Protein AF-A0A957HA59-F1 (afdb_monomer_lite)

Structure (mmCIF, N/CA/C/O backbone):
data_AF-A0A957HA59-F1
#
_entry.id   AF-A0A957HA59-F1
#
loop_
_atom_site.group_PDB
_atom_site.id
_atom_site.type_symbol
_atom_site.label_atom_id
_atom_site.label_alt_id
_atom_site.label_comp_id
_atom_site.label_asym_id
_atom_site.label_entity_id
_atom_site.label_seq_id
_atom_site.pdbx_PDB_ins_code
_atom_site.Cartn_x
_atom_site.Cartn_y
_atom_site.Cartn_z
_atom_site.occupancy
_atom_site.B_iso_or_equiv
_atom_site.auth_seq_id
_atom_site.auth_comp_id
_atom_site.auth_asym_id
_atom_site.auth_atom_id
_atom_site.pdbx_PDB_model_num
ATOM 1 N N . MET A 1 1 ? 31.729 -3.244 -12.067 1.00 49.72 1 MET A N 1
ATOM 2 C CA . MET A 1 1 ? 30.312 -3.268 -11.671 1.00 49.72 1 MET A CA 1
ATOM 3 C C . MET A 1 1 ? 29.503 -3.300 -12.951 1.00 49.72 1 MET A C 1
ATOM 5 O O . MET A 1 1 ? 29.747 -2.465 -13.818 1.00 49.72 1 MET A O 1
ATOM 9 N N . SER A 1 2 ? 28.701 -4.341 -13.142 1.00 52.09 2 SER A N 1
ATOM 10 C CA . SER A 1 2 ? 27.908 -4.535 -14.363 1.00 52.09 2 SER A CA 1
ATOM 11 C C . SER A 1 2 ? 26.717 -3.568 -14.386 1.00 52.09 2 SER A C 1
ATOM 13 O O . SER A 1 2 ? 26.291 -3.094 -13.335 1.00 52.09 2 SER A O 1
ATOM 15 N N . GLN A 1 3 ? 26.179 -3.248 -15.568 1.00 50.78 3 GLN A N 1
ATOM 16 C CA . GLN A 1 3 ? 25.020 -2.347 -15.676 1.00 50.78 3 GLN A CA 1
ATOM 17 C C . GLN A 1 3 ? 23.774 -2.882 -14.942 1.00 50.78 3 GLN A C 1
ATOM 19 O O . GLN A 1 3 ? 22.942 -2.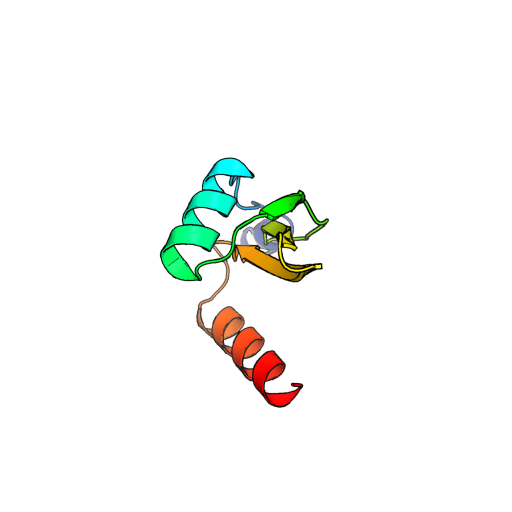090 -14.505 1.00 50.78 3 GLN A O 1
ATOM 24 N N . ASP A 1 4 ? 23.691 -4.196 -14.725 1.00 52.50 4 ASP A N 1
ATOM 25 C CA . ASP A 1 4 ? 22.606 -4.833 -13.975 1.00 52.50 4 ASP A CA 1
ATOM 26 C C . ASP A 1 4 ? 22.660 -4.531 -12.466 1.00 52.50 4 ASP A C 1
ATOM 28 O O . ASP A 1 4 ? 21.615 -4.422 -11.826 1.00 52.50 4 ASP A O 1
ATOM 32 N N . GLU A 1 5 ? 23.849 -4.301 -11.891 1.00 48.41 5 GLU A N 1
ATOM 33 C CA . GLU A 1 5 ? 23.996 -3.945 -10.467 1.00 48.41 5 GLU A CA 1
ATOM 34 C C . GLU A 1 5 ? 23.479 -2.528 -10.160 1.00 48.41 5 GLU A C 1
ATOM 36 O O . GLU A 1 5 ? 23.050 -2.253 -9.042 1.00 48.41 5 GLU A O 1
ATOM 41 N N . ILE A 1 6 ? 23.472 -1.627 -11.150 1.00 50.72 6 ILE A N 1
ATOM 42 C CA . ILE A 1 6 ? 23.011 -0.238 -10.976 1.00 50.72 6 ILE A CA 1
ATOM 43 C C . ILE A 1 6 ? 21.474 -0.166 -10.930 1.00 50.72 6 ILE A C 1
ATOM 45 O O . ILE A 1 6 ? 20.917 0.680 -10.231 1.00 50.72 6 ILE A O 1
ATOM 49 N N . ARG A 1 7 ? 20.772 -1.101 -11.585 1.00 53.38 7 ARG A N 1
ATOM 50 C CA . ARG A 1 7 ? 19.298 -1.170 -11.608 1.00 53.38 7 ARG A CA 1
ATOM 51 C C . ARG A 1 7 ? 18.682 -1.502 -10.241 1.00 53.38 7 ARG A C 1
ATOM 53 O O . ARG A 1 7 ? 17.516 -1.201 -10.009 1.00 53.38 7 ARG A O 1
ATOM 60 N N . PHE A 1 8 ? 19.456 -2.093 -9.330 1.00 54.34 8 PHE A N 1
ATOM 61 C CA . PHE A 1 8 ? 18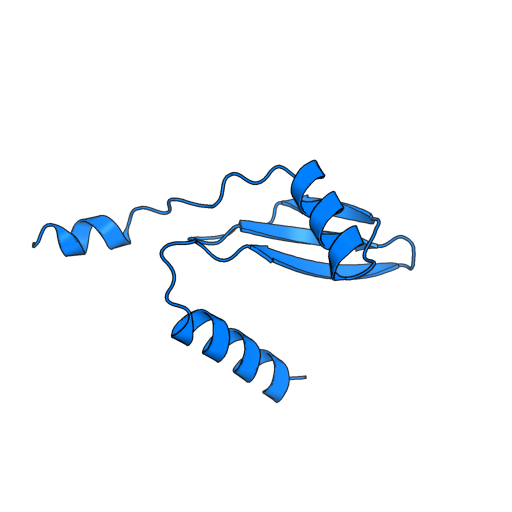.986 -2.487 -7.998 1.00 54.34 8 PHE A CA 1
ATOM 62 C C . PHE A 1 8 ? 18.706 -1.287 -7.072 1.00 54.34 8 PHE A C 1
ATOM 64 O O . PHE A 1 8 ? 17.837 -1.370 -6.207 1.00 54.34 8 PHE A O 1
ATOM 71 N N . LEU A 1 9 ? 19.407 -0.164 -7.274 1.00 60.84 9 LEU A N 1
ATOM 72 C CA . LEU A 1 9 ? 19.243 1.062 -6.478 1.00 60.84 9 LEU A CA 1
ATOM 73 C C . LEU A 1 9 ? 18.148 1.992 -7.012 1.00 60.84 9 LEU A C 1
ATOM 75 O O . LEU A 1 9 ? 17.777 2.953 -6.336 1.00 60.84 9 LEU A O 1
ATOM 79 N N . ASP A 1 10 ? 17.631 1.721 -8.211 1.00 66.12 10 ASP A N 1
ATOM 80 C CA . ASP A 1 10 ? 16.487 2.451 -8.733 1.00 66.12 10 ASP A CA 1
ATOM 81 C C . ASP A 1 10 ? 15.216 1.960 -8.035 1.00 66.12 10 ASP A C 1
ATOM 83 O O . ASP A 1 10 ? 14.792 0.805 -8.182 1.00 66.12 10 ASP A O 1
ATOM 87 N N . ARG A 1 11 ? 14.636 2.852 -7.227 1.00 68.88 11 ARG A N 1
ATOM 88 C CA . ARG A 1 11 ? 13.407 2.585 -6.481 1.00 68.88 11 ARG A CA 1
ATOM 89 C C . ARG A 1 11 ? 12.221 2.386 -7.414 1.00 68.88 11 ARG A C 1
ATOM 91 O O . ARG A 1 11 ? 11.371 1.569 -7.079 1.00 68.88 11 AR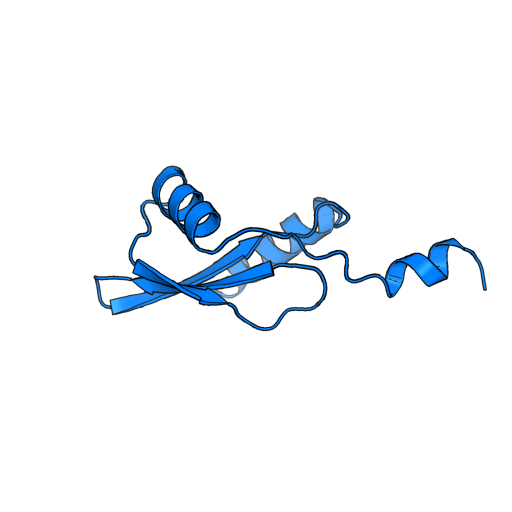G A O 1
ATOM 98 N N . ASN A 1 12 ? 12.184 3.113 -8.539 1.00 82.25 12 ASN A N 1
ATOM 99 C CA . ASN A 1 12 ? 11.128 3.106 -9.558 1.00 82.25 12 ASN A CA 1
ATOM 100 C C . ASN A 1 12 ? 9.734 2.753 -9.002 1.00 82.25 12 ASN A C 1
ATOM 102 O O . ASN A 1 12 ? 9.095 1.813 -9.480 1.00 82.25 12 ASN A O 1
ATOM 106 N N . GLN A 1 13 ? 9.326 3.419 -7.914 1.00 88.44 13 GLN A N 1
ATOM 107 C CA . GLN A 1 13 ? 8.091 3.075 -7.213 1.00 88.44 13 GLN A CA 1
ATOM 108 C C . GLN A 1 13 ? 6.889 3.297 -8.130 1.00 88.44 13 GLN A C 1
ATOM 110 O O . GLN A 1 13 ? 6.922 4.205 -8.963 1.00 88.44 13 GLN A O 1
ATOM 115 N N . PRO A 1 14 ? 5.809 2.515 -7.965 1.00 91.56 14 PRO A N 1
ATOM 116 C CA . PRO A 1 14 ? 4.537 2.859 -8.574 1.00 91.56 14 PRO A CA 1
ATOM 117 C C . PRO A 1 14 ? 4.147 4.300 -8.217 1.00 91.56 14 PRO A C 1
ATOM 119 O O . PRO A 1 14 ? 4.245 4.711 -7.062 1.00 91.56 14 PRO A O 1
ATOM 122 N N . GLU A 1 15 ? 3.688 5.062 -9.206 1.00 93.12 15 GLU A N 1
ATOM 123 C CA . GLU A 1 15 ? 3.170 6.419 -9.013 1.00 93.12 15 GLU A CA 1
ATOM 124 C C . GLU A 1 15 ? 1.637 6.391 -8.988 1.00 93.12 15 GLU A C 1
ATOM 126 O O . GLU A 1 15 ? 0.961 6.997 -9.819 1.00 93.12 15 GLU A O 1
ATOM 131 N N . ILE A 1 16 ? 1.064 5.632 -8.050 1.00 95.69 16 ILE A N 1
ATOM 132 C CA . ILE A 1 16 ? -0.388 5.522 -7.901 1.00 95.69 16 ILE A CA 1
ATOM 133 C C . ILE A 1 16 ? -0.880 6.620 -6.962 1.00 95.69 16 ILE A C 1
ATOM 135 O O . ILE A 1 16 ? -0.351 6.832 -5.866 1.00 95.69 16 ILE A O 1
ATOM 139 N N . SER A 1 17 ? -1.913 7.343 -7.392 1.00 95.19 17 SER A N 1
ATOM 140 C CA . SER A 1 17 ? -2.540 8.359 -6.546 1.00 95.19 17 SER A CA 1
ATOM 141 C C . SER A 1 17 ? -3.382 7.708 -5.437 1.00 95.19 17 SER A C 1
ATOM 143 O O . SER A 1 17 ? -3.951 6.636 -5.652 1.00 95.19 17 SER A O 1
ATOM 145 N N . PRO A 1 18 ? -3.562 8.360 -4.273 1.00 95.50 18 PRO A N 1
ATOM 146 C CA . PRO A 1 18 ? -4.458 7.851 -3.234 1.00 95.50 18 PRO A CA 1
ATOM 147 C C . PRO A 1 18 ? -5.894 7.614 -3.725 1.00 95.50 18 PRO A C 1
ATOM 149 O O . PRO A 1 18 ? -6.541 6.676 -3.275 1.00 95.50 18 PRO A O 1
ATOM 152 N N . ALA A 1 19 ? -6.385 8.439 -4.658 1.00 96.19 19 ALA A N 1
ATOM 153 C CA . ALA A 1 19 ? -7.723 8.293 -5.231 1.00 96.19 19 ALA A CA 1
ATOM 154 C C . ALA A 1 19 ? -7.847 7.016 -6.076 1.00 96.19 19 ALA A C 1
ATOM 156 O O . ALA A 1 19 ? -8.805 6.267 -5.925 1.00 96.19 19 ALA A O 1
ATOM 157 N N . GLN A 1 20 ? -6.843 6.735 -6.908 1.00 97.44 20 GLN A N 1
ATOM 158 C CA . GLN A 1 20 ? -6.798 5.516 -7.714 1.00 97.44 20 GLN A CA 1
ATOM 159 C C . GLN A 1 20 ? -6.622 4.266 -6.841 1.00 97.44 20 GLN A C 1
ATOM 161 O O . GLN A 1 20 ? -7.274 3.251 -7.068 1.00 97.44 20 GLN A O 1
ATOM 166 N N . ALA A 1 21 ? -5.786 4.347 -5.801 1.00 97.31 21 ALA A N 1
ATOM 167 C CA . ALA A 1 21 ? -5.646 3.269 -4.827 1.00 97.31 21 ALA A CA 1
ATOM 168 C C . ALA A 1 21 ? -6.970 2.984 -4.095 1.00 97.31 21 ALA A C 1
ATOM 170 O O . ALA A 1 21 ? -7.307 1.820 -3.891 1.00 97.31 21 ALA A O 1
ATOM 171 N N . ALA A 1 22 ? -7.732 4.026 -3.744 1.00 96.88 22 ALA A N 1
ATOM 172 C CA . ALA A 1 22 ? -9.045 3.883 -3.123 1.00 96.88 22 ALA A CA 1
ATOM 173 C C . ALA A 1 22 ? -10.066 3.222 -4.063 1.00 96.88 22 ALA A C 1
ATOM 175 O O . ALA A 1 22 ? -10.747 2.291 -3.646 1.00 96.88 22 ALA A O 1
ATOM 176 N N . GLU A 1 23 ? -10.117 3.625 -5.337 1.00 98.00 23 GLU A N 1
ATOM 177 C CA . GLU A 1 23 ? -10.988 3.002 -6.348 1.00 98.00 23 GLU A CA 1
ATOM 178 C C . GLU A 1 23 ? -10.695 1.498 -6.512 1.00 98.00 23 GLU A C 1
ATOM 180 O O . GLU A 1 23 ? -11.604 0.665 -6.588 1.00 98.00 23 GLU A O 1
ATOM 185 N N . TRP A 1 24 ? -9.418 1.113 -6.532 1.00 98.06 24 TRP A N 1
ATOM 186 C CA . TRP A 1 24 ? -9.025 -0.295 -6.609 1.00 98.06 24 TRP A CA 1
ATOM 187 C C . TRP A 1 24 ? -9.340 -1.066 -5.331 1.00 98.06 24 TRP A C 1
ATOM 189 O O . TRP A 1 24 ? -9.828 -2.192 -5.402 1.00 98.06 24 TRP A O 1
ATOM 199 N N . ALA A 1 25 ? -9.095 -0.475 -4.164 1.00 97.06 25 ALA A N 1
ATOM 200 C CA . ALA A 1 25 ? -9.409 -1.104 -2.888 1.00 97.06 25 ALA A CA 1
ATOM 201 C C . ALA A 1 25 ? -10.919 -1.340 -2.717 1.00 97.06 25 ALA A C 1
ATOM 203 O O . ALA A 1 25 ? -11.327 -2.417 -2.278 1.00 97.06 25 ALA A O 1
ATOM 204 N N . GLU A 1 26 ? -11.748 -0.379 -3.124 1.00 97.19 26 GLU A N 1
ATOM 205 C CA . GLU A 1 26 ? -13.202 -0.515 -3.106 1.00 97.19 26 GLU A CA 1
ATOM 206 C C . GLU A 1 26 ? -13.665 -1.578 -4.111 1.00 97.19 26 GLU A C 1
ATOM 208 O O . GLU A 1 26 ? -14.368 -2.515 -3.738 1.00 97.19 26 GLU A O 1
ATOM 213 N N . SER A 1 27 ? -13.225 -1.494 -5.371 1.00 98.00 27 SER A N 1
ATOM 214 C CA . SER A 1 27 ? -13.702 -2.400 -6.427 1.00 98.00 27 SER A CA 1
ATOM 215 C C . SER A 1 27 ? -13.238 -3.852 -6.277 1.00 98.00 27 SER A C 1
ATOM 217 O O . SER A 1 27 ? -13.970 -4.756 -6.675 1.00 98.00 27 SER A O 1
ATOM 219 N N . GLN A 1 28 ? -12.041 -4.095 -5.734 1.00 97.19 28 GLN A N 1
ATOM 220 C CA . GLN A 1 28 ? -11.473 -5.445 -5.616 1.00 97.19 28 GLN A CA 1
ATOM 221 C C . GLN A 1 28 ? -11.689 -6.071 -4.234 1.00 97.19 28 GLN A C 1
ATOM 223 O O . GLN A 1 28 ? -11.787 -7.293 -4.132 1.00 97.19 28 GLN A O 1
ATOM 228 N N . TYR A 1 29 ? -11.764 -5.256 -3.177 1.00 95.69 29 TYR A N 1
ATOM 229 C CA . TYR A 1 29 ? -11.781 -5.738 -1.791 1.00 95.69 29 TYR A CA 1
ATOM 230 C C . TYR A 1 29 ? -12.938 -5.178 -0.951 1.00 95.69 29 TYR A C 1
ATOM 232 O O . TYR A 1 29 ? -13.085 -5.576 0.202 1.00 95.69 29 TYR A O 1
ATOM 240 N N . GLY A 1 30 ? -13.765 -4.273 -1.489 1.00 96.31 30 GLY A N 1
ATOM 241 C CA . GLY A 1 30 ? -14.864 -3.645 -0.748 1.00 96.31 30 GLY A CA 1
ATOM 242 C C . GLY A 1 30 ? -14.403 -2.726 0.389 1.00 96.31 30 GLY A C 1
ATOM 243 O O . GLY A 1 30 ? -15.171 -2.473 1.314 1.00 96.31 30 GLY A O 1
ATOM 244 N N . LEU A 1 31 ? -13.149 -2.257 0.356 1.00 96.50 31 LEU A N 1
ATOM 245 C CA . LEU A 1 31 ? -12.558 -1.439 1.415 1.00 96.50 31 LEU A CA 1
ATOM 246 C C . LEU A 1 31 ? -12.678 0.054 1.092 1.00 96.50 31 LEU A C 1
ATOM 248 O O . LEU A 1 31 ? -12.068 0.539 0.140 1.00 96.50 31 LEU A O 1
ATOM 252 N N . THR A 1 32 ? -13.395 0.789 1.941 1.00 96.31 32 THR A N 1
ATOM 253 C CA . THR A 1 32 ? -13.505 2.255 1.897 1.00 96.31 32 THR A CA 1
ATOM 254 C C . THR A 1 32 ? -12.887 2.884 3.141 1.00 96.31 32 THR A C 1
ATOM 256 O O . THR A 1 32 ? -12.821 2.267 4.206 1.00 96.31 32 THR A O 1
ATOM 259 N N . GLY A 1 33 ? -12.415 4.125 3.019 1.00 96.06 33 GLY A N 1
ATOM 260 C CA . GLY A 1 33 ? -11.879 4.877 4.149 1.00 96.06 33 GLY A CA 1
ATOM 261 C C . GLY A 1 33 ? -10.820 5.893 3.748 1.00 96.06 33 GLY A C 1
ATOM 262 O O . GLY A 1 33 ? -10.708 6.300 2.590 1.00 96.06 33 GLY A O 1
ATOM 263 N N . ARG A 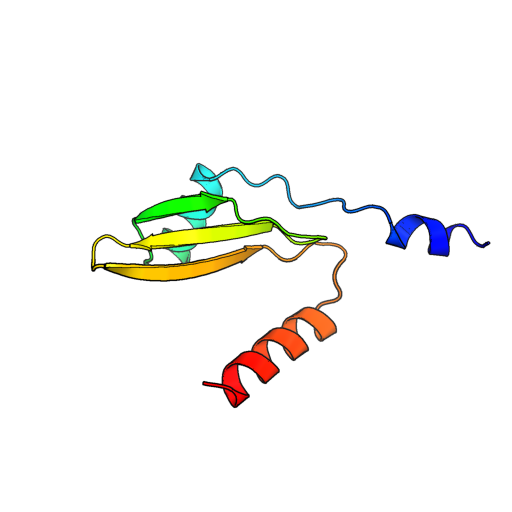1 34 ? -10.006 6.309 4.721 1.00 97.06 34 ARG A N 1
ATOM 264 C CA . ARG A 1 34 ? -8.917 7.266 4.495 1.00 97.06 34 ARG A CA 1
ATOM 265 C C . ARG A 1 34 ? -7.623 6.544 4.137 1.00 97.06 34 ARG A C 1
ATOM 267 O O . ARG A 1 34 ? -7.090 5.787 4.946 1.00 97.06 34 ARG A O 1
ATOM 274 N N . PHE A 1 35 ? -7.067 6.882 2.977 1.00 97.81 35 PHE A N 1
ATOM 275 C CA . PHE A 1 35 ? -5.787 6.371 2.490 1.00 97.81 35 PHE A CA 1
ATOM 276 C C . PHE A 1 35 ? -4.658 7.327 2.870 1.00 97.81 35 PHE A C 1
ATOM 278 O O . PHE A 1 35 ? -4.681 8.507 2.526 1.00 97.81 35 PHE A O 1
ATOM 285 N N . THR A 1 36 ? -3.655 6.819 3.583 1.00 96.75 36 THR A N 1
ATOM 286 C CA . THR A 1 36 ? -2.452 7.572 3.964 1.00 96.75 36 THR A CA 1
ATOM 287 C C . THR A 1 36 ? -1.222 6.868 3.414 1.00 96.75 36 THR A C 1
ATOM 289 O O . THR A 1 36 ? -1.034 5.685 3.683 1.00 96.75 36 THR A O 1
ATOM 292 N N . HIS A 1 37 ? -0.371 7.576 2.671 1.00 96.12 37 HIS A N 1
ATOM 293 C CA . HIS A 1 37 ? 0.866 6.997 2.146 1.00 96.12 37 HIS A CA 1
ATOM 294 C C . HIS A 1 37 ? 1.786 6.521 3.281 1.00 96.12 37 HIS A C 1
ATOM 296 O O . HIS A 1 37 ? 1.970 7.223 4.279 1.00 96.12 37 HIS A O 1
ATOM 302 N N . LEU A 1 38 ? 2.380 5.340 3.112 1.00 96.75 38 LEU A N 1
ATOM 303 C CA . LEU A 1 38 ? 3.371 4.774 4.018 1.00 96.75 38 LEU A CA 1
ATOM 304 C C . LEU A 1 38 ? 4.750 4.743 3.343 1.00 96.75 38 LEU A C 1
ATOM 306 O O . LEU A 1 38 ? 4.849 4.359 2.174 1.00 96.75 38 LEU A O 1
ATOM 310 N N . PRO A 1 39 ? 5.833 5.097 4.065 1.00 92.81 39 PRO A N 1
ATOM 311 C CA . PRO A 1 39 ? 7.188 4.930 3.557 1.00 92.81 39 PRO A CA 1
ATOM 312 C C . PRO A 1 39 ? 7.434 3.494 3.086 1.00 92.81 39 PRO A C 1
ATOM 314 O O . PRO A 1 39 ? 7.085 2.529 3.766 1.00 92.81 39 PRO A O 1
ATOM 317 N N . SER A 1 40 ? 8.032 3.368 1.911 1.00 91.06 40 SER A N 1
ATOM 318 C CA . SER A 1 40 ? 8.331 2.099 1.249 1.00 91.06 40 SER A CA 1
ATOM 319 C C . SER A 1 40 ? 9.599 2.252 0.402 1.00 91.06 40 SER A C 1
ATOM 321 O O . SER A 1 40 ? 10.079 3.368 0.190 1.00 91.06 40 SER A O 1
ATOM 323 N N . GLU A 1 41 ? 10.194 1.129 -0.002 1.00 89.12 41 GLU A N 1
ATOM 324 C CA . GLU A 1 41 ? 11.450 1.075 -0.768 1.00 89.12 41 GLU A CA 1
ATOM 325 C C . GLU A 1 41 ? 11.189 1.001 -2.277 1.00 89.12 41 GLU A C 1
ATOM 327 O O . GLU A 1 41 ? 11.472 1.962 -2.989 1.00 89.12 41 GLU A O 1
ATOM 332 N N . ARG A 1 42 ? 10.629 -0.115 -2.758 1.00 90.06 42 ARG A N 1
ATOM 333 C CA . ARG A 1 42 ? 10.355 -0.364 -4.187 1.00 90.06 42 ARG A CA 1
ATOM 334 C C . ARG A 1 42 ? 8.865 -0.415 -4.503 1.00 90.06 42 ARG A C 1
ATOM 336 O O . ARG A 1 42 ? 8.451 -0.032 -5.590 1.00 90.06 42 ARG A O 1
ATOM 343 N N . ASP A 1 43 ? 8.074 -0.885 -3.552 1.00 93.62 43 ASP A N 1
ATOM 344 C CA . ASP A 1 43 ? 6.616 -0.911 -3.639 1.00 93.62 43 ASP A CA 1
ATOM 345 C C . ASP A 1 43 ? 6.030 0.457 -3.281 1.00 93.62 43 ASP A C 1
ATOM 347 O O . ASP A 1 43 ? 6.756 1.337 -2.821 1.00 93.62 43 ASP A O 1
ATOM 351 N N . GLN A 1 44 ? 4.716 0.613 -3.437 1.00 95.81 44 GLN A N 1
ATOM 352 C CA . GLN A 1 44 ? 3.975 1.744 -2.883 1.00 95.81 44 GLN A CA 1
ATOM 353 C C . GLN A 1 44 ? 2.921 1.232 -1.901 1.00 95.81 44 GLN A C 1
ATOM 355 O O . GLN A 1 44 ? 2.107 0.373 -2.238 1.00 95.81 44 GLN A O 1
ATOM 360 N N . ASN A 1 45 ? 2.931 1.762 -0.678 1.00 97.00 45 ASN A N 1
ATOM 361 C CA . ASN A 1 45 ? 2.065 1.297 0.402 1.00 97.00 45 ASN A CA 1
ATOM 362 C C . ASN A 1 45 ? 1.139 2.411 0.893 1.00 97.00 45 ASN A C 1
ATOM 364 O O . ASN A 1 45 ? 1.558 3.556 1.070 1.00 97.00 45 ASN A O 1
ATOM 368 N N . PHE A 1 46 ? -0.096 2.047 1.223 1.00 98.12 46 PHE A N 1
ATOM 369 C CA . PHE A 1 46 ? -1.067 2.916 1.876 1.00 98.12 46 PHE A CA 1
ATOM 370 C C . PHE A 1 46 ? -1.600 2.258 3.145 1.00 98.12 46 PHE A C 1
ATOM 372 O O . PHE A 1 46 ? -1.913 1.071 3.155 1.00 98.12 46 PHE A O 1
ATOM 379 N N . ARG A 1 47 ? -1.753 3.036 4.216 1.00 98.00 47 ARG A N 1
ATOM 380 C CA . ARG A 1 47 ? -2.622 2.667 5.332 1.00 98.00 47 ARG A CA 1
ATOM 381 C C . ARG A 1 47 ? -4.046 3.054 4.970 1.00 98.00 47 ARG A C 1
ATOM 383 O O . ARG A 1 47 ? -4.277 4.218 4.638 1.00 98.00 47 ARG A O 1
ATOM 390 N N . ILE A 1 48 ? -4.969 2.113 5.097 1.00 98.25 48 ILE A N 1
ATOM 391 C CA . ILE A 1 48 ? -6.405 2.373 5.058 1.00 98.25 48 ILE A CA 1
ATOM 392 C C . ILE A 1 48 ? -6.889 2.430 6.502 1.00 98.25 48 ILE A C 1
ATOM 394 O O . ILE A 1 48 ? -6.745 1.453 7.234 1.00 98.25 48 ILE A O 1
ATOM 398 N N . ASP A 1 49 ? -7.432 3.572 6.911 1.00 98.00 49 ASP A N 1
ATOM 399 C CA . ASP A 1 49 ? -8.261 3.675 8.111 1.00 98.00 49 ASP A CA 1
ATOM 400 C C . ASP A 1 49 ? -9.725 3.591 7.649 1.00 98.00 49 ASP A C 1
ATOM 402 O O . ASP A 1 49 ? -10.219 4.550 7.047 1.00 98.00 49 ASP A O 1
ATOM 406 N N . THR A 1 50 ? -10.378 2.442 7.844 1.00 96.19 50 THR A N 1
ATOM 407 C CA . THR A 1 50 ? -11.733 2.181 7.330 1.00 96.19 50 THR A CA 1
ATOM 408 C C . THR A 1 50 ? -12.810 2.802 8.216 1.00 96.19 50 THR A C 1
ATOM 410 O O . THR A 1 50 ? -12.601 3.062 9.405 1.00 96.19 50 THR A O 1
ATOM 413 N N . ASP A 1 51 ? -14.001 3.013 7.653 1.00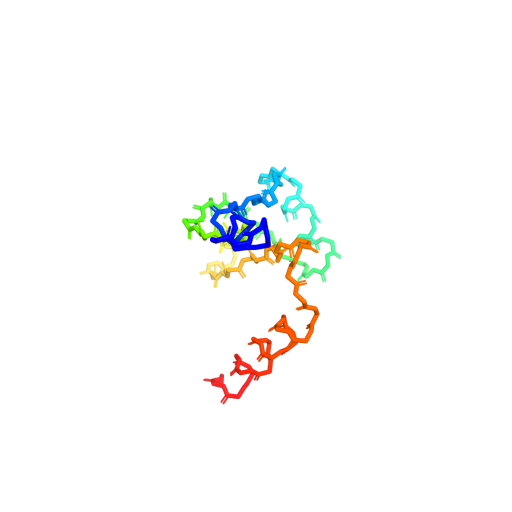 89.75 51 ASP A N 1
ATOM 414 C CA . ASP A 1 51 ? -15.116 3.656 8.367 1.00 89.75 51 ASP A CA 1
ATOM 415 C C . ASP A 1 51 ? -15.658 2.808 9.534 1.00 89.75 51 ASP A C 1
ATOM 417 O O . ASP A 1 51 ? -16.247 3.338 10.475 1.00 89.75 51 ASP A O 1
ATOM 421 N N . ASN A 1 52 ? -15.417 1.492 9.512 1.00 91.81 52 ASN A N 1
ATOM 422 C CA . ASN A 1 52 ? -15.759 0.565 10.596 1.00 91.81 52 ASN A CA 1
ATOM 423 C C . ASN A 1 52 ? -14.688 0.497 11.712 1.00 91.81 52 ASN A C 1
ATOM 425 O O . ASN A 1 52 ? -14.850 -0.260 12.668 1.00 91.81 52 ASN A O 1
ATOM 429 N N . GLY A 1 53 ? -13.616 1.294 11.619 1.00 93.31 53 GLY A N 1
ATOM 430 C CA . GLY A 1 53 ? -12.554 1.386 12.626 1.00 93.31 53 GLY A CA 1
ATOM 431 C C . GLY A 1 53 ? -11.417 0.371 12.470 1.00 93.31 53 GLY A C 1
ATOM 432 O O . GLY A 1 53 ? -10.478 0.384 13.273 1.00 93.31 53 GLY A O 1
ATOM 433 N N . GLU A 1 54 ? -11.468 -0.482 11.448 1.00 97.06 54 GLU A N 1
ATOM 434 C CA . GLU A 1 54 ? -10.380 -1.393 11.099 1.00 97.06 54 GLU A CA 1
ATOM 435 C C . GLU A 1 54 ? -9.234 -0.658 10.383 1.00 97.06 54 GLU A C 1
ATOM 437 O O . GLU A 1 54 ? -9.339 0.492 9.941 1.00 97.06 54 GLU A O 1
ATOM 442 N N . ARG A 1 55 ? -8.068 -1.308 10.332 1.00 97.44 55 ARG A N 1
ATOM 443 C CA . ARG A 1 55 ? -6.878 -0.761 9.679 1.00 97.44 55 ARG A CA 1
ATOM 444 C C . ARG A 1 55 ? -6.211 -1.814 8.819 1.00 97.44 55 ARG A C 1
ATOM 446 O O . ARG A 1 55 ? -5.884 -2.891 9.307 1.00 97.44 55 ARG A O 1
ATOM 453 N N . TYR A 1 56 ? -5.935 -1.444 7.574 1.00 97.44 56 TYR A N 1
ATOM 454 C CA . TYR A 1 56 ? -5.291 -2.308 6.588 1.00 97.44 56 TYR A CA 1
ATOM 455 C C . TYR A 1 56 ? -4.058 -1.640 5.991 1.00 97.44 56 TYR A C 1
ATOM 457 O O . TYR A 1 56 ? -3.933 -0.412 5.977 1.00 97.44 56 TYR A O 1
ATOM 465 N N . VAL A 1 57 ? -3.156 -2.463 5.460 1.00 96.94 57 VAL A N 1
ATOM 466 C CA . VAL A 1 57 ? -2.093 -2.017 4.558 1.00 96.94 57 VAL A CA 1
ATOM 467 C C . VAL A 1 57 ? -2.470 -2.454 3.149 1.00 96.94 57 VAL A C 1
ATOM 469 O O . VAL A 1 57 ? -2.610 -3.644 2.886 1.00 96.94 57 VAL A O 1
ATOM 472 N N . PHE A 1 58 ? -2.620 -1.489 2.247 1.00 97.56 58 PHE A N 1
ATOM 473 C CA . PHE A 1 58 ? -2.811 -1.722 0.823 1.00 97.56 58 PHE A CA 1
ATOM 474 C C . PHE A 1 58 ? -1.485 -1.515 0.102 1.00 97.56 58 PHE A C 1
ATOM 476 O O . PHE A 1 58 ? -0.935 -0.411 0.104 1.00 97.56 58 PHE A O 1
ATOM 483 N N . LYS A 1 59 ? -0.948 -2.596 -0.459 1.00 96.31 59 LYS A N 1
ATOM 484 C CA . LYS A 1 59 ? 0.381 -2.643 -1.067 1.00 96.31 59 LYS A CA 1
ATOM 485 C C . LYS A 1 59 ? 0.258 -2.830 -2.574 1.00 96.31 59 LYS A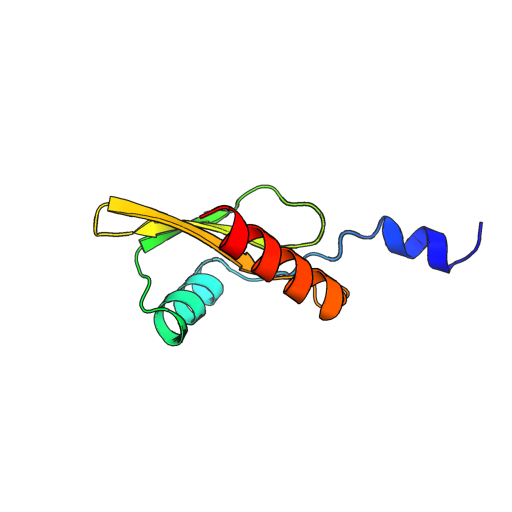 C 1
ATOM 487 O O . LYS A 1 59 ? -0.359 -3.787 -3.030 1.00 96.31 59 LYS A O 1
ATOM 492 N N . ILE A 1 60 ? 0.896 -1.944 -3.329 1.00 95.81 60 ILE A N 1
ATOM 493 C CA . ILE A 1 60 ? 1.070 -2.056 -4.773 1.00 95.81 60 ILE A CA 1
ATOM 494 C C . ILE A 1 60 ? 2.508 -2.505 -5.007 1.00 95.81 60 ILE A C 1
ATOM 496 O O . ILE A 1 60 ? 3.449 -1.747 -4.763 1.00 95.81 60 ILE A O 1
ATOM 500 N N . ALA A 1 61 ? 2.669 -3.752 -5.449 1.00 93.88 61 ALA A N 1
ATOM 501 C CA . ALA A 1 61 ? 3.981 -4.296 -5.767 1.00 93.88 61 ALA A CA 1
ATOM 502 C C . ALA A 1 61 ? 4.604 -3.557 -6.960 1.00 93.88 61 ALA A C 1
ATOM 504 O O . ALA A 1 61 ? 3.913 -3.189 -7.914 1.00 93.88 61 ALA A O 1
ATOM 505 N N . ASN A 1 62 ? 5.919 -3.355 -6.920 1.00 93.00 62 ASN A N 1
ATOM 506 C CA . ASN A 1 62 ? 6.652 -2.827 -8.063 1.00 93.00 62 ASN A CA 1
ATOM 507 C C . ASN A 1 62 ? 6.504 -3.759 -9.280 1.00 93.00 62 ASN A C 1
ATOM 509 O O . ASN A 1 62 ? 6.698 -4.964 -9.157 1.00 93.00 62 ASN A O 1
ATOM 513 N N . ALA A 1 63 ? 6.244 -3.220 -10.474 1.00 91.31 63 ALA A N 1
ATOM 514 C CA . ALA A 1 63 ? 6.110 -4.031 -11.691 1.00 91.31 63 ALA A CA 1
ATOM 515 C C . ALA A 1 63 ? 7.405 -4.770 -12.096 1.00 91.31 63 ALA A C 1
ATOM 517 O O . ALA A 1 63 ? 7.355 -5.724 -12.869 1.00 91.31 63 ALA A O 1
ATOM 518 N N . ALA A 1 64 ? 8.566 -4.328 -11.602 1.00 89.81 64 ALA A N 1
ATOM 519 C CA . ALA A 1 64 ? 9.842 -5.015 -11.782 1.00 89.81 64 ALA A CA 1
ATOM 520 C C . ALA A 1 64 ? 10.078 -6.139 -10.756 1.00 89.81 64 ALA A C 1
ATOM 522 O O . ALA A 1 64 ? 11.082 -6.842 -10.865 1.00 89.81 64 ALA A O 1
ATOM 523 N N . GLU A 1 65 ? 9.208 -6.289 -9.753 1.00 89.31 65 GLU A N 1
ATOM 524 C CA . GLU A 1 65 ? 9.279 -7.386 -8.792 1.00 89.31 65 GLU A CA 1
ATOM 525 C C . GLU A 1 65 ? 8.830 -8.693 -9.448 1.00 89.31 65 GLU A C 1
ATOM 527 O O . GLU A 1 65 ? 7.873 -8.729 -10.226 1.00 89.31 65 GLU A O 1
ATOM 532 N N . SER A 1 66 ? 9.526 -9.788 -9.145 1.00 91.50 66 SER A N 1
ATOM 533 C CA . SER A 1 66 ? 9.141 -11.082 -9.707 1.00 91.50 66 SER A CA 1
ATOM 534 C C . SER A 1 66 ? 7.859 -11.591 -9.048 1.00 91.50 66 SER A C 1
ATOM 536 O O . SER A 1 66 ? 7.697 -11.499 -7.829 1.00 91.50 66 SER A O 1
ATOM 538 N N . THR A 1 67 ? 6.966 -12.201 -9.829 1.00 92.94 67 THR A N 1
ATOM 539 C CA . THR A 1 67 ? 5.723 -12.783 -9.294 1.00 92.94 67 THR A CA 1
ATOM 540 C C . THR A 1 67 ? 6.007 -13.829 -8.218 1.00 92.94 67 THR A C 1
ATOM 542 O O . THR A 1 67 ? 5.333 -13.840 -7.200 1.00 92.94 67 THR A O 1
ATOM 545 N N . ALA A 1 68 ? 7.076 -14.620 -8.369 1.00 94.81 68 ALA A N 1
ATOM 546 C CA . ALA A 1 68 ? 7.493 -15.603 -7.370 1.00 94.81 68 ALA A CA 1
ATOM 547 C C . ALA A 1 68 ? 7.834 -14.973 -6.005 1.00 94.81 68 ALA A C 1
ATOM 549 O O . ALA A 1 68 ? 7.550 -15.567 -4.966 1.00 94.81 68 ALA A O 1
ATOM 550 N N . VAL A 1 69 ? 8.421 -13.770 -5.988 1.00 92.94 69 VAL A N 1
ATOM 551 C CA . VAL A 1 69 ? 8.695 -13.033 -4.743 1.00 92.94 69 VAL A CA 1
ATOM 552 C C . VAL A 1 69 ? 7.400 -12.502 -4.128 1.00 92.94 69 VAL A C 1
ATOM 554 O O . VAL A 1 69 ? 7.219 -12.623 -2.917 1.00 92.94 69 VAL A O 1
ATOM 557 N N . VAL A 1 70 ? 6.484 -11.956 -4.934 1.00 92.94 70 VAL A N 1
ATOM 558 C CA . VAL A 1 70 ? 5.163 -11.498 -4.457 1.00 92.94 70 VAL A CA 1
ATOM 559 C C . VAL A 1 70 ? 4.348 -12.665 -3.886 1.00 92.94 70 VAL A C 1
ATOM 561 O O . VAL A 1 70 ? 3.771 -12.550 -2.800 1.00 92.94 70 VAL A O 1
ATOM 564 N N . ASP A 1 71 ? 4.359 -13.809 -4.566 1.00 95.88 71 ASP A N 1
ATOM 565 C CA . ASP A 1 71 ? 3.691 -15.028 -4.120 1.00 95.88 71 ASP A CA 1
ATOM 566 C C . ASP A 1 71 ? 4.290 -15.507 -2.797 1.00 95.88 71 ASP A C 1
ATOM 568 O O . ASP A 1 71 ? 3.556 -15.753 -1.843 1.00 95.88 71 ASP A O 1
ATOM 572 N N . PHE A 1 72 ? 5.618 -15.575 -2.690 1.00 95.81 72 PHE A N 1
ATOM 573 C CA . PHE A 1 72 ? 6.299 -15.956 -1.452 1.00 95.81 72 PHE A CA 1
ATOM 574 C C . PHE A 1 72 ? 5.938 -15.041 -0.272 1.00 95.81 72 PHE A C 1
ATOM 576 O O . PHE A 1 72 ? 5.640 -15.533 0.816 1.00 95.81 72 PHE A O 1
ATOM 583 N N . GLN A 1 73 ? 5.915 -13.719 -0.485 1.00 92.81 73 GLN A N 1
ATOM 584 C CA . GLN A 1 73 ? 5.500 -12.757 0.542 1.00 92.81 73 GLN A CA 1
ATOM 585 C C . GLN A 1 73 ? 4.062 -13.017 1.008 1.00 92.81 73 GLN A C 1
ATOM 587 O O . GLN A 1 73 ? 3.801 -13.021 2.211 1.00 92.81 73 GLN A O 1
ATOM 592 N N . THR A 1 74 ? 3.146 -13.276 0.071 1.00 93.50 74 THR A N 1
ATOM 593 C CA . THR A 1 74 ? 1.743 -13.601 0.370 1.00 93.50 74 THR A CA 1
ATOM 594 C C . THR A 1 74 ? 1.623 -14.876 1.200 1.00 93.50 74 THR A C 1
ATOM 596 O O . THR A 1 74 ? 0.950 -14.867 2.229 1.00 93.50 74 THR A O 1
ATOM 599 N N . HIS A 1 75 ? 2.314 -15.947 0.799 1.00 96.31 75 HIS A N 1
ATOM 600 C CA . HIS A 1 75 ? 2.274 -17.227 1.509 1.00 96.31 75 HIS A CA 1
ATOM 601 C C . HIS A 1 75 ? 2.811 -17.096 2.938 1.00 96.31 75 HIS A C 1
ATOM 603 O O . HIS A 1 75 ? 2.184 -17.581 3.872 1.00 96.31 75 HIS A O 1
ATOM 609 N N . ILE A 1 76 ? 3.925 -16.387 3.145 1.00 96.06 76 ILE A N 1
ATOM 610 C CA . ILE A 1 76 ? 4.456 -16.187 4.502 1.00 96.06 76 ILE A CA 1
ATOM 611 C C . ILE A 1 76 ? 3.467 -15.437 5.393 1.00 96.06 76 ILE A C 1
ATOM 613 O O . ILE A 1 76 ? 3.307 -15.800 6.553 1.00 96.06 76 ILE A O 1
ATOM 617 N N . LEU A 1 77 ? 2.800 -14.399 4.882 1.00 93.25 77 LEU A N 1
ATOM 618 C CA . LEU A 1 77 ? 1.815 -13.662 5.675 1.00 93.25 77 LEU A CA 1
ATOM 619 C C . LEU A 1 77 ? 0.625 -14.541 6.084 1.00 93.25 77 LEU A C 1
ATOM 621 O O . LEU A 1 77 ? 0.099 -14.356 7.176 1.00 93.25 77 LEU A O 1
ATOM 625 N N . GLN A 1 78 ? 0.230 -15.497 5.241 1.00 93.50 78 GLN A N 1
ATOM 626 C CA . GLN A 1 78 ? -0.838 -16.453 5.548 1.00 93.50 78 GLN A CA 1
ATOM 627 C C . GLN A 1 78 ? -0.433 -17.463 6.628 1.00 93.50 78 GLN A C 1
ATOM 629 O O . GLN A 1 78 ? -1.259 -17.806 7.462 1.00 93.50 78 GLN A O 1
ATOM 634 N N . GLU A 1 79 ? 0.828 -17.900 6.650 1.00 95.19 79 GLU A N 1
ATOM 635 C CA . GLU A 1 79 ? 1.346 -18.821 7.676 1.00 95.19 79 GLU A CA 1
ATOM 636 C C . GLU A 1 79 ? 1.557 -18.146 9.047 1.00 95.19 79 GLU A C 1
ATOM 638 O O . GLU A 1 79 ? 1.688 -18.827 10.063 1.00 95.19 79 GLU A O 1
ATOM 643 N N . LEU A 1 80 ? 1.630 -16.810 9.090 1.00 90.62 80 LEU A N 1
ATOM 644 C CA . LEU A 1 80 ? 1.843 -16.029 10.317 1.00 90.62 80 LEU A CA 1
ATOM 645 C C . LEU A 1 80 ? 0.548 -15.529 10.982 1.00 90.62 80 LEU A C 1
ATOM 647 O O . LEU A 1 80 ? 0.628 -14.995 12.092 1.00 90.62 80 LEU A O 1
ATOM 651 N N . ALA A 1 81 ? -0.595 -15.635 10.302 1.00 69.88 81 ALA A N 1
ATOM 652 C CA . ALA A 1 81 ? -1.902 -15.161 10.768 1.00 69.88 81 ALA A CA 1
ATOM 653 C C . ALA A 1 81 ? -2.610 -16.197 11.655 1.00 69.88 81 ALA A C 1
ATOM 655 O O . ALA A 1 81 ? -3.238 -15.765 12.650 1.00 69.88 81 ALA A O 1
#

Radius of gyration: 14.78 Å; chains: 1; bounding box: 46×27×28 Å

Foldseek 3Di:
DDPVVVVVQPLCEDPDDQVNLQVCCCVPPVFHADWDWDDDRNKTWTWGCGPVRDIDIDIGHHPPDDVVVVVVVVVVVVVVD

Sequence (81 aa):
MSQDEIRFLDRNQPEISPAQAAEWAESQYGLTGRFTHLPSERDQNFRIDTDNGERYVFKIANAAESTAVVDFQTHILQELA

Secondary structure (DSSP, 8-state):
--HHHHGGG--------HHHHHHHHHHHH---EEEEEE--SSSEEEEEEETTS-EEEEEE--TTS-HHHHHHHHHHHHHT-

pLDDT: mean 89.07, std 14.18, range [48.41, 98.25]